Protein AF-A0A2T7TU02-F1 (afdb_monomer)

Mean predicted aligned error: 9.67 Å

pLDDT: mean 73.72, std 13.53, range [44.75, 88.62]

Radius of gyration: 13.15 Å; Cα contacts (8 Å, |Δi|>4): 26; chains: 1; bounding box: 40×29×25 Å

Solvent-accessible surface area (backbone atoms only — not comparable to full-atom values): 3463 Å² total; per-residue (Å²): 133,61,68,68,60,53,49,53,49,49,53,48,56,59,54,76,75,48,50,74,67,54,47,53,51,49,28,52,53,38,35,72,76,35,80,84,36,70,64,28,54,52,40,50,52,49,50,52,51,52,56,52,60,76,58,55,82,89,123

Secondary structure (DSSP, 8-state):
--HHHHHHHHHHHHHHS--HHHHHHHHHHHHHH-TT-HHHHHHHHHHHHHHHHHT----

Sequence (59 aa):
MSYEKALQVAERTLIDGATLAELKQASKDLRALTPNSALADLVDAKIKSIENQQRGPHS

Structure (mmCIF, N/CA/C/O backbone):
data_AF-A0A2T7TU02-F1
#
_entry.id   AF-A0A2T7TU02-F1
#
loop_
_atom_site.group_PDB
_atom_site.id
_atom_site.type_symbol
_atom_site.label_atom_id
_atom_site.label_alt_id
_atom_site.label_comp_id
_atom_site.label_asym_id
_atom_site.label_entity_id
_atom_site.label_seq_id
_atom_site.pdbx_PDB_ins_code
_atom_site.Cartn_x
_atom_site.Cartn_y
_atom_site.Cartn_z
_atom_site.occupancy
_atom_site.B_iso_or_equiv
_atom_s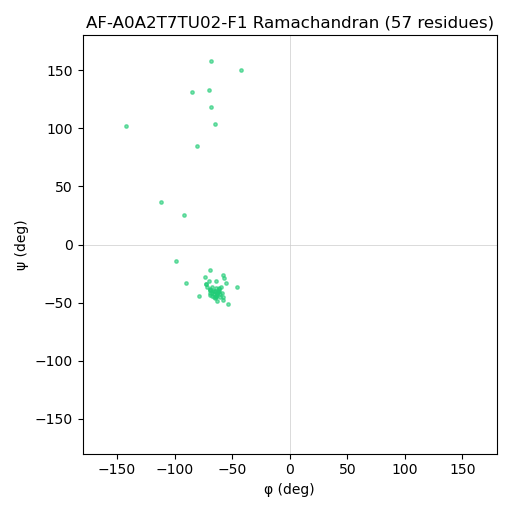ite.auth_seq_id
_atom_site.auth_comp_id
_atom_site.auth_asym_id
_atom_site.auth_atom_id
_atom_site.pdbx_PDB_model_num
ATOM 1 N N . MET A 1 1 ? 13.535 -21.921 8.438 1.00 50.56 1 MET A N 1
ATOM 2 C CA . MET A 1 1 ? 12.560 -20.812 8.348 1.00 50.56 1 MET A CA 1
ATOM 3 C C . MET A 1 1 ? 12.323 -20.540 6.874 1.00 50.56 1 MET A C 1
ATOM 5 O O . MET A 1 1 ? 13.269 -20.160 6.200 1.00 50.56 1 MET A O 1
ATOM 9 N N . SER A 1 2 ? 11.131 -20.836 6.351 1.00 57.78 2 SER A N 1
ATOM 10 C CA . SER A 1 2 ? 10.822 -20.607 4.933 1.00 57.78 2 SER A CA 1
ATOM 11 C C . SER A 1 2 ? 10.730 -19.111 4.650 1.00 57.78 2 SER A C 1
ATOM 13 O O . SER A 1 2 ? 10.073 -18.388 5.398 1.00 57.78 2 SER A O 1
ATOM 15 N N . TYR A 1 3 ? 11.378 -18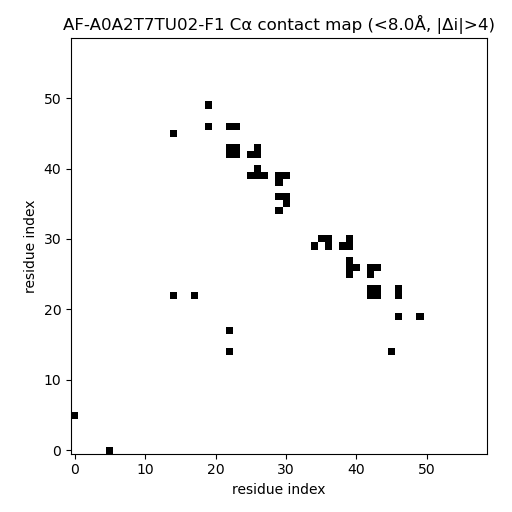.670 3.574 1.00 56.44 3 TYR A N 1
ATOM 16 C CA . TYR A 1 3 ? 11.378 -17.296 3.064 1.00 56.44 3 TYR A CA 1
ATOM 17 C C . TYR A 1 3 ? 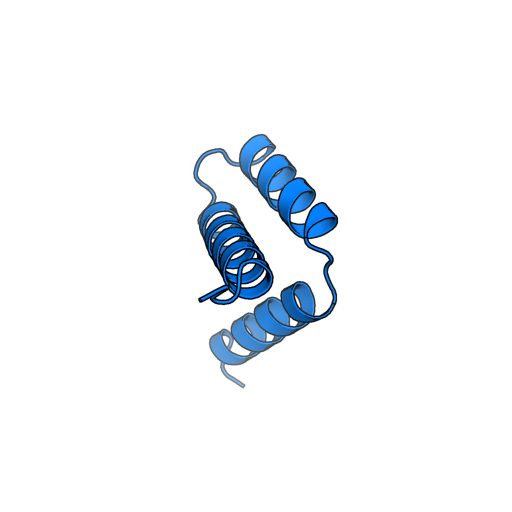9.968 -16.676 3.013 1.00 56.44 3 TYR A C 1
ATOM 19 O O . TYR A 1 3 ? 9.779 -15.529 3.401 1.00 56.44 3 TYR A O 1
ATOM 27 N N . GLU A 1 4 ? 8.953 -17.476 2.680 1.00 57.41 4 GLU A N 1
ATOM 28 C CA . GLU A 1 4 ? 7.540 -17.071 2.667 1.00 57.41 4 GLU A CA 1
ATOM 29 C C . GLU A 1 4 ? 7.013 -16.593 4.028 1.00 57.41 4 GLU A C 1
ATOM 31 O O . GLU A 1 4 ? 6.238 -15.644 4.089 1.00 57.41 4 GLU A O 1
ATOM 36 N N . LYS A 1 5 ? 7.456 -17.193 5.142 1.00 56.81 5 LYS A N 1
ATOM 37 C CA . LYS A 1 5 ? 7.064 -16.729 6.484 1.00 56.81 5 LYS A CA 1
ATOM 38 C C . LYS A 1 5 ? 7.746 -15.415 6.848 1.00 56.81 5 LYS A C 1
ATOM 40 O O . LYS A 1 5 ? 7.148 -14.604 7.543 1.00 56.81 5 LYS A O 1
ATOM 45 N N . ALA A 1 6 ? 8.981 -15.206 6.393 1.00 56.84 6 ALA A N 1
ATOM 46 C CA . ALA A 1 6 ? 9.686 -13.946 6.604 1.00 56.84 6 ALA A CA 1
ATOM 47 C C . ALA A 1 6 ? 9.050 -12.816 5.783 1.00 56.84 6 ALA A C 1
ATOM 49 O O . ALA A 1 6 ? 8.885 -11.719 6.306 1.00 56.84 6 ALA A O 1
ATOM 50 N N . LEU A 1 7 ? 8.623 -13.110 4.550 1.00 61.56 7 LEU A N 1
ATOM 51 C CA . LEU A 1 7 ? 7.890 -12.172 3.706 1.00 61.56 7 LEU A CA 1
ATOM 52 C C . LEU A 1 7 ? 6.542 -11.804 4.335 1.00 61.56 7 LEU A C 1
ATOM 54 O O . LEU A 1 7 ? 6.290 -10.628 4.544 1.00 61.56 7 LEU A O 1
ATOM 58 N N . GLN A 1 8 ? 5.754 -12.789 4.776 1.00 62.69 8 GLN A N 1
ATOM 59 C CA . GLN A 1 8 ? 4.476 -12.529 5.449 1.00 62.69 8 GLN A CA 1
ATOM 60 C C . GLN A 1 8 ? 4.626 -11.728 6.746 1.00 62.69 8 GLN A C 1
ATOM 62 O O . GLN A 1 8 ? 3.785 -10.886 7.051 1.00 62.69 8 GLN A O 1
ATOM 67 N N . VAL A 1 9 ? 5.676 -11.984 7.534 1.00 59.38 9 VAL A N 1
ATOM 68 C CA . VAL A 1 9 ? 5.952 -11.203 8.748 1.00 59.38 9 VAL A CA 1
ATOM 69 C C . VAL A 1 9 ? 6.380 -9.783 8.382 1.00 59.38 9 VAL A C 1
ATOM 71 O O . VAL A 1 9 ? 5.860 -8.844 8.971 1.00 59.38 9 VAL A O 1
ATOM 74 N N . ALA A 1 10 ? 7.249 -9.606 7.384 1.00 60.50 10 ALA A N 1
ATOM 75 C CA . ALA A 1 10 ? 7.677 -8.288 6.921 1.00 60.50 10 ALA A CA 1
ATOM 76 C C . ALA A 1 10 ? 6.516 -7.475 6.327 1.00 60.50 10 ALA A C 1
ATOM 78 O O . ALA A 1 10 ? 6.349 -6.313 6.685 1.00 60.50 10 ALA A O 1
ATOM 79 N N . GLU A 1 11 ? 5.677 -8.088 5.490 1.00 61.81 11 GLU A N 1
ATOM 80 C CA . GLU A 1 11 ? 4.456 -7.489 4.947 1.00 61.81 11 GLU A CA 1
ATOM 81 C C . GLU A 1 11 ? 3.524 -7.066 6.076 1.00 61.81 11 GLU A C 1
ATOM 83 O O . GLU A 1 11 ? 3.058 -5.932 6.110 1.00 61.81 11 GLU A O 1
ATOM 88 N N . ARG A 1 12 ? 3.298 -7.945 7.055 1.00 62.25 12 ARG A N 1
ATOM 89 C CA . ARG A 1 12 ? 2.423 -7.650 8.187 1.00 62.25 12 ARG A CA 1
ATOM 90 C C . ARG A 1 12 ? 2.983 -6.530 9.061 1.00 62.25 12 ARG A C 1
ATOM 92 O O . ARG A 1 12 ? 2.228 -5.636 9.406 1.00 62.25 12 ARG A O 1
ATOM 99 N N . THR A 1 13 ? 4.281 -6.517 9.359 1.00 60.72 13 THR A N 1
ATOM 100 C CA . THR A 1 13 ? 4.927 -5.468 10.167 1.00 60.72 13 THR A CA 1
ATOM 101 C C . THR A 1 13 ? 4.990 -4.119 9.449 1.00 60.72 13 THR A C 1
ATOM 103 O O . THR A 1 13 ? 4.748 -3.095 10.082 1.00 60.72 13 THR A O 1
ATOM 106 N N . LEU A 1 14 ? 5.252 -4.101 8.138 1.00 61.53 14 LEU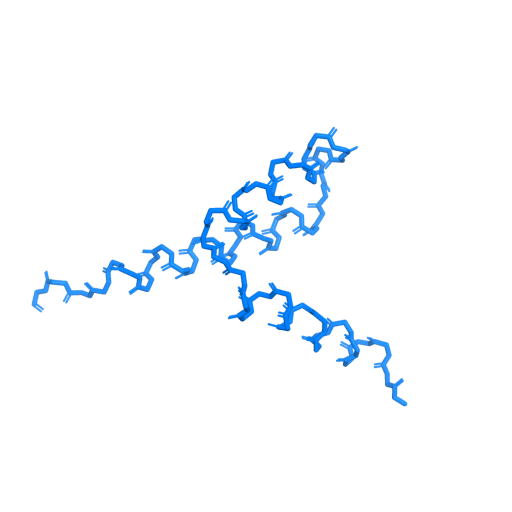 A N 1
ATOM 107 C CA . LEU A 1 14 ? 5.204 -2.875 7.330 1.00 61.53 14 LEU A CA 1
ATOM 108 C C . LEU A 1 14 ? 3.792 -2.289 7.269 1.00 61.53 14 LEU A C 1
ATOM 110 O O . LEU A 1 14 ? 3.627 -1.079 7.181 1.00 61.53 14 LEU A O 1
ATOM 114 N N . ILE A 1 15 ? 2.778 -3.147 7.324 1.00 61.78 15 ILE A N 1
ATOM 115 C CA . ILE A 1 15 ? 1.383 -2.757 7.168 1.00 61.78 15 ILE A CA 1
ATOM 116 C C . ILE A 1 15 ? 0.706 -2.400 8.506 1.00 61.78 15 ILE A C 1
ATOM 118 O O . ILE A 1 15 ? -0.175 -1.546 8.511 1.00 61.78 15 ILE A O 1
ATOM 122 N N . ASP A 1 16 ? 1.068 -3.038 9.623 1.00 63.19 16 ASP A N 1
ATOM 123 C CA . ASP A 1 16 ? 0.417 -2.813 10.929 1.00 63.19 16 ASP A CA 1
ATOM 124 C C . ASP A 1 16 ? 0.803 -1.465 11.566 1.00 63.19 16 ASP A C 1
ATOM 126 O O . ASP A 1 16 ? 0.021 -0.898 12.324 1.00 63.19 16 ASP A O 1
ATOM 130 N N . GLY A 1 17 ? 1.996 -0.943 11.255 1.00 63.84 17 GLY A N 1
ATOM 131 C CA . GLY A 1 17 ? 2.488 0.339 11.776 1.00 63.84 17 GLY A CA 1
ATOM 132 C C . GLY A 1 17 ? 2.317 1.530 10.830 1.00 63.84 17 GLY A C 1
ATOM 133 O O . GLY A 1 17 ? 2.468 2.668 11.269 1.00 63.84 17 GLY A O 1
ATOM 134 N N . ALA A 1 18 ? 2.018 1.288 9.551 1.00 67.44 18 ALA A N 1
ATOM 135 C CA . ALA A 1 18 ? 1.915 2.341 8.549 1.00 67.44 18 ALA A CA 1
ATOM 136 C C . ALA A 1 18 ? 0.521 2.975 8.537 1.00 67.44 18 ALA A C 1
ATOM 138 O O . ALA A 1 18 ? -0.512 2.304 8.449 1.00 67.44 18 ALA A O 1
ATOM 139 N N . THR A 1 19 ? 0.490 4.302 8.563 1.00 78.62 19 THR A N 1
ATOM 140 C CA . THR A 1 19 ? -0.736 5.072 8.372 1.00 78.62 19 THR A CA 1
ATOM 141 C C . THR A 1 19 ? -1.250 4.941 6.935 1.00 78.62 19 THR A C 1
ATOM 143 O O . THR A 1 19 ? -0.503 4.686 5.989 1.00 78.62 19 THR A O 1
ATOM 146 N N . LEU A 1 20 ? -2.549 5.188 6.732 1.00 80.44 20 LEU A N 1
ATOM 147 C CA . LEU A 1 20 ? -3.157 5.202 5.394 1.00 80.44 20 LEU A CA 1
ATOM 148 C C . LEU A 1 20 ? -2.443 6.175 4.434 1.00 80.44 20 LEU A C 1
ATOM 150 O O . LEU A 1 20 ? -2.365 5.914 3.234 1.00 80.44 20 LEU A O 1
ATOM 154 N N . ALA A 1 21 ? -1.923 7.289 4.956 1.00 81.12 21 ALA A N 1
ATOM 155 C CA . ALA A 1 21 ? -1.166 8.267 4.180 1.00 81.12 21 ALA A CA 1
ATOM 156 C C . ALA A 1 21 ? 0.175 7.695 3.696 1.00 81.12 21 ALA A C 1
ATOM 158 O O . ALA A 1 21 ? 0.514 7.840 2.522 1.00 81.12 21 ALA A O 1
ATOM 159 N N . GLU A 1 22 ? 0.897 6.994 4.570 1.00 82.44 22 GLU A N 1
ATOM 160 C CA . GLU A 1 22 ? 2.168 6.345 4.234 1.00 82.44 22 GLU A CA 1
ATOM 161 C C . GLU A 1 22 ? 1.975 5.213 3.224 1.00 82.44 22 GLU A C 1
ATOM 163 O O . GLU A 1 22 ? 2.744 5.110 2.273 1.00 82.44 22 GLU A O 1
ATOM 168 N N . LEU A 1 23 ? 0.904 4.420 3.350 1.00 85.12 23 LEU A N 1
ATOM 169 C CA . LEU A 1 23 ? 0.577 3.387 2.363 1.00 85.12 23 LEU A CA 1
ATOM 170 C C . LEU A 1 23 ? 0.268 3.994 0.984 1.00 85.12 23 LEU A C 1
ATOM 172 O O . LEU A 1 23 ? 0.754 3.495 -0.031 1.00 85.12 23 LEU A O 1
ATOM 176 N N . LYS A 1 24 ? -0.489 5.101 0.927 1.00 85.88 24 LYS A N 1
ATOM 177 C CA . LYS A 1 24 ? -0.771 5.817 -0.333 1.00 85.88 24 LYS A CA 1
ATOM 178 C C . LYS A 1 24 ? 0.501 6.366 -0.976 1.00 85.88 24 LYS A C 1
ATOM 180 O O . LYS A 1 24 ? 0.660 6.267 -2.193 1.00 85.88 24 LYS A O 1
ATOM 185 N N . GLN A 1 25 ? 1.404 6.913 -0.167 1.00 85.12 25 GLN A N 1
ATOM 186 C CA . GLN A 1 25 ? 2.696 7.398 -0.638 1.00 85.12 25 GLN A CA 1
ATOM 187 C C . GLN A 1 25 ? 3.560 6.243 -1.167 1.00 85.12 25 GLN A C 1
ATOM 189 O O . GLN A 1 25 ? 4.055 6.322 -2.288 1.00 85.12 25 GLN A O 1
ATOM 194 N N . ALA A 1 26 ? 3.637 5.129 -0.434 1.00 85.50 26 ALA A N 1
ATOM 195 C CA . ALA A 1 26 ? 4.376 3.942 -0.850 1.00 85.50 26 ALA A CA 1
ATOM 196 C C . ALA A 1 26 ? 3.841 3.351 -2.167 1.00 85.50 26 ALA A C 1
ATOM 198 O O . ALA A 1 26 ? 4.630 3.029 -3.050 1.00 85.50 26 ALA A O 1
ATOM 199 N N . SER A 1 27 ? 2.516 3.261 -2.348 1.00 86.62 27 SER A N 1
ATOM 200 C CA . SER A 1 27 ? 1.909 2.820 -3.617 1.00 86.62 27 SER A CA 1
ATOM 201 C C . SER A 1 27 ? 2.333 3.715 -4.790 1.00 86.62 27 SER 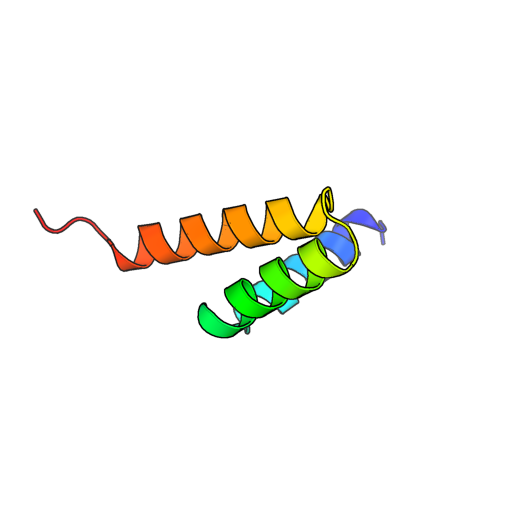A C 1
ATOM 203 O O . SER A 1 27 ? 2.752 3.224 -5.844 1.00 86.62 27 SER A O 1
ATOM 205 N N . LYS A 1 28 ? 2.310 5.040 -4.594 1.00 87.00 28 LYS A N 1
ATOM 206 C CA . LYS A 1 28 ? 2.717 6.014 -5.615 1.0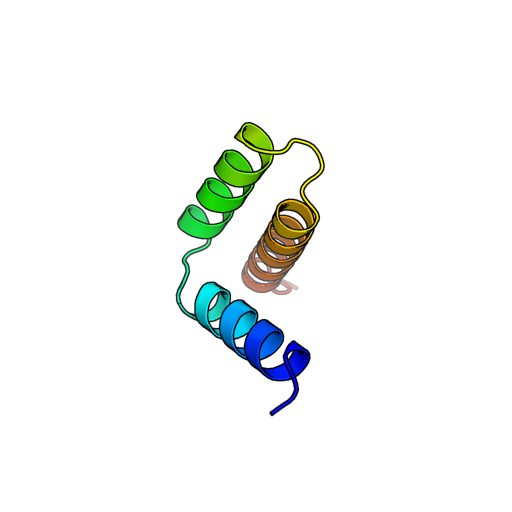0 87.00 28 LYS A CA 1
ATOM 207 C C . LYS A 1 28 ? 4.198 5.886 -5.974 1.00 87.00 28 LYS A C 1
ATOM 209 O O . LYS A 1 28 ? 4.528 5.860 -7.159 1.00 87.00 28 LYS A O 1
ATOM 214 N N . ASP A 1 29 ? 5.063 5.767 -4.974 1.00 87.00 29 ASP A N 1
ATOM 215 C CA . ASP A 1 29 ? 6.509 5.642 -5.170 1.00 87.00 29 ASP A CA 1
ATOM 216 C C . ASP A 1 29 ? 6.859 4.311 -5.857 1.00 87.00 29 ASP A C 1
ATOM 218 O O . ASP A 1 29 ? 7.654 4.277 -6.798 1.00 87.00 29 ASP A O 1
ATOM 222 N N . LEU A 1 30 ? 6.185 3.217 -5.483 1.00 85.06 30 LEU A N 1
ATOM 223 C CA . LEU A 1 30 ? 6.347 1.914 -6.129 1.00 85.06 30 LEU A CA 1
ATOM 224 C C . LEU A 1 30 ? 5.916 1.936 -7.598 1.00 85.06 30 LEU A C 1
ATOM 226 O O . LEU A 1 30 ? 6.628 1.377 -8.432 1.00 85.06 30 LEU A O 1
ATOM 230 N N . ARG A 1 31 ? 4.803 2.603 -7.935 1.00 84.19 31 ARG A N 1
ATOM 231 C CA . ARG A 1 31 ? 4.355 2.766 -9.331 1.00 84.19 31 ARG A CA 1
ATOM 232 C C . ARG A 1 31 ? 5.259 3.695 -10.140 1.00 84.19 31 ARG A C 1
ATOM 234 O O . ARG A 1 31 ? 5.408 3.482 -11.340 1.00 84.19 31 ARG A O 1
ATOM 241 N N . ALA A 1 32 ? 5.868 4.696 -9.504 1.00 88.62 32 ALA A N 1
ATOM 242 C CA . ALA A 1 32 ? 6.833 5.580 -10.155 1.00 88.62 32 ALA A CA 1
ATOM 243 C C . ALA A 1 32 ? 8.125 4.839 -10.535 1.00 88.62 32 ALA A C 1
ATOM 245 O O . ALA A 1 32 ? 8.689 5.097 -11.595 1.00 88.62 32 ALA A O 1
ATOM 246 N N . LEU A 1 33 ? 8.569 3.897 -9.695 1.00 86.12 33 LEU A N 1
ATOM 247 C CA . LEU A 1 33 ? 9.733 3.053 -9.977 1.00 86.12 33 LEU A CA 1
ATOM 248 C C . LEU A 1 33 ? 9.400 1.911 -10.943 1.00 86.12 33 LEU A C 1
ATOM 250 O O . LEU A 1 33 ? 10.160 1.627 -11.865 1.00 86.12 33 LEU A O 1
ATOM 254 N N . THR A 1 34 ? 8.263 1.248 -10.729 1.00 83.88 34 THR A N 1
ATOM 255 C CA . THR A 1 34 ? 7.829 0.094 -11.521 1.00 83.88 34 THR A CA 1
ATOM 256 C C . THR A 1 34 ? 6.311 0.152 -11.714 1.00 83.88 34 THR A C 1
ATOM 258 O O . THR A 1 34 ? 5.561 -0.223 -10.810 1.00 83.88 34 THR A O 1
ATOM 261 N N . PRO A 1 35 ? 5.826 0.576 -12.894 1.00 78.31 35 PRO A N 1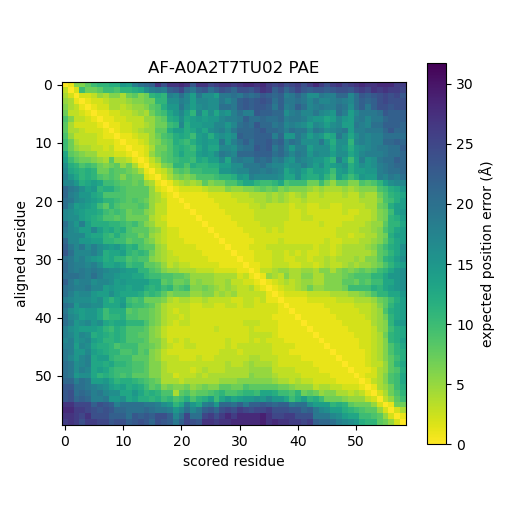
ATOM 262 C CA . PRO A 1 35 ? 4.396 0.794 -13.136 1.00 78.31 35 PRO A CA 1
ATOM 263 C C . PRO A 1 35 ? 3.503 -0.430 -12.877 1.00 78.31 35 PRO A C 1
ATOM 265 O O . PRO A 1 35 ? 2.350 -0.266 -12.485 1.00 78.31 35 PRO A O 1
ATOM 268 N N . ASN A 1 36 ? 4.055 -1.639 -13.045 1.00 84.56 36 ASN A N 1
ATOM 269 C CA . ASN A 1 36 ? 3.384 -2.932 -12.855 1.00 84.56 36 ASN A CA 1
ATOM 270 C C . ASN A 1 36 ? 3.939 -3.712 -11.645 1.00 84.56 36 ASN A C 1
ATOM 272 O O . ASN A 1 36 ? 4.116 -4.929 -11.705 1.00 84.56 36 ASN A O 1
ATOM 276 N N . SER A 1 37 ? 4.302 -3.018 -10.564 1.00 82.31 37 SER A N 1
ATOM 277 C CA . SER A 1 37 ? 4.789 -3.673 -9.348 1.00 82.31 37 SER A CA 1
ATOM 278 C C . SER A 1 37 ? 3.669 -4.452 -8.652 1.00 82.31 37 SER A C 1
ATOM 280 O O . SER A 1 37 ? 2.727 -3.852 -8.140 1.00 82.31 37 SER A O 1
ATOM 282 N N . ALA A 1 38 ? 3.826 -5.773 -8.523 1.00 85.25 38 ALA A N 1
ATOM 283 C CA . ALA A 1 38 ? 2.929 -6.608 -7.715 1.00 85.25 38 ALA A CA 1
ATOM 284 C C . ALA A 1 38 ? 2.874 -6.156 -6.240 1.00 85.25 38 ALA A C 1
ATOM 286 O O . ALA A 1 38 ? 1.865 -6.338 -5.561 1.00 85.25 38 ALA A O 1
ATOM 287 N N . LEU A 1 39 ? 3.944 -5.517 -5.751 1.00 81.69 39 LEU A N 1
ATOM 288 C CA . LEU A 1 39 ? 3.980 -4.918 -4.420 1.00 81.69 39 LEU A CA 1
ATOM 289 C C . LEU A 1 39 ? 3.059 -3.690 -4.337 1.00 81.69 39 LEU A C 1
ATOM 291 O O . LEU A 1 39 ? 2.389 -3.500 -3.327 1.00 81.69 39 LEU A O 1
ATOM 295 N N . ALA A 1 40 ? 2.991 -2.877 -5.398 1.00 85.00 40 ALA A N 1
ATOM 296 C CA . ALA A 1 40 ? 2.072 -1.740 -5.454 1.00 85.00 40 ALA A CA 1
ATOM 297 C C . ALA A 1 40 ? 0.611 -2.208 -5.440 1.00 85.00 40 ALA A C 1
ATOM 299 O O . ALA A 1 40 ? -0.201 -1.636 -4.719 1.00 85.00 40 ALA A O 1
ATOM 300 N N . ASP A 1 41 ? 0.293 -3.291 -6.157 1.00 87.06 41 ASP A N 1
ATOM 301 C CA . ASP A 1 41 ? -1.052 -3.877 -6.140 1.00 87.06 41 ASP A CA 1
ATOM 302 C C . ASP A 1 41 ? -1.434 -4.412 -4.749 1.00 87.06 41 ASP A C 1
ATOM 304 O O . ASP A 1 41 ? -2.572 -4.240 -4.305 1.00 87.06 41 ASP A O 1
ATOM 308 N N . LEU A 1 42 ? -0.480 -5.004 -4.020 1.00 86.25 42 LEU A N 1
ATOM 309 C CA . LEU A 1 42 ? -0.693 -5.476 -2.649 1.00 86.25 42 LEU A CA 1
ATOM 310 C C . LEU A 1 42 ? -0.925 -4.314 -1.670 1.00 86.25 42 LEU A C 1
ATOM 312 O O . LEU A 1 42 ? -1.828 -4.376 -0.829 1.00 86.25 42 LEU A O 1
ATOM 316 N N . VAL A 1 43 ? -0.162 -3.226 -1.812 1.00 85.81 43 VAL A N 1
ATOM 317 C CA . VAL A 1 43 ? -0.358 -1.999 -1.027 1.00 85.81 43 VAL A CA 1
ATOM 318 C C . VAL A 1 43 ? -1.716 -1.359 -1.348 1.00 85.81 43 VAL A C 1
ATOM 320 O O . VAL A 1 43 ? -2.455 -1.026 -0.422 1.00 85.81 43 VAL A O 1
ATOM 323 N N . ASP A 1 44 ? -2.112 -1.272 -2.622 1.00 86.94 44 ASP A N 1
ATOM 324 C CA . ASP A 1 44 ? -3.429 -0.763 -3.037 1.00 86.94 44 ASP A CA 1
ATOM 325 C C . ASP A 1 44 ? -4.584 -1.614 -2.478 1.00 86.94 44 ASP A C 1
ATOM 327 O O . ASP A 1 44 ? -5.599 -1.076 -2.018 1.00 86.94 44 ASP A O 1
ATOM 331 N N . ALA A 1 45 ? -4.439 -2.942 -2.463 1.00 87.81 45 ALA A N 1
ATOM 332 C CA . ALA A 1 45 ? -5.426 -3.839 -1.863 1.00 87.81 45 ALA A CA 1
ATOM 333 C C . ALA A 1 45 ? -5.573 -3.593 -0.352 1.00 87.81 45 ALA A C 1
ATOM 335 O O . ALA A 1 45 ? -6.693 -3.559 0.172 1.00 87.81 45 ALA A O 1
ATOM 336 N N . LYS A 1 46 ? -4.461 -3.351 0.353 1.00 83.88 46 LYS A N 1
ATOM 337 C CA . LYS A 1 46 ? -4.487 -3.031 1.783 1.00 83.88 46 LYS A CA 1
ATOM 338 C C . LYS A 1 46 ? -5.095 -1.657 2.065 1.00 83.88 46 LYS A C 1
ATOM 340 O O . LYS A 1 46 ? -5.896 -1.553 2.993 1.00 83.88 46 LYS A O 1
ATOM 345 N N . ILE A 1 47 ? -4.776 -0.638 1.262 1.00 87.50 47 ILE A N 1
ATOM 346 C CA . ILE A 1 47 ? -5.393 0.700 1.338 1.00 87.50 47 ILE A CA 1
ATOM 347 C C . ILE A 1 47 ? -6.915 0.566 1.256 1.00 87.50 47 ILE A C 1
ATOM 349 O O . ILE A 1 47 ? -7.613 1.032 2.154 1.00 87.50 47 ILE A O 1
ATOM 353 N N . LYS A 1 48 ? -7.424 -0.155 0.246 1.00 86.75 48 LYS A N 1
ATOM 354 C CA . LYS A 1 48 ? -8.866 -0.403 0.084 1.00 86.75 48 LYS A CA 1
ATOM 355 C C . LYS A 1 48 ? -9.471 -1.119 1.287 1.00 86.75 48 LYS A C 1
ATOM 357 O O . LYS A 1 48 ? -10.556 -0.750 1.725 1.00 86.75 48 LYS A O 1
ATOM 362 N N . SER A 1 49 ? -8.783 -2.119 1.839 1.00 84.75 49 SER A N 1
ATOM 363 C CA . SER A 1 49 ? -9.240 -2.818 3.046 1.00 84.75 49 SER A CA 1
ATOM 364 C C . SER A 1 49 ? -9.363 -1.870 4.241 1.00 84.75 49 SER A C 1
ATOM 366 O O . SER A 1 49 ? -10.374 -1.902 4.936 1.00 84.75 49 SER A O 1
ATOM 368 N N . ILE A 1 50 ? -8.368 -1.007 4.470 1.00 82.62 50 ILE A N 1
ATOM 369 C CA . ILE A 1 50 ? -8.374 -0.037 5.576 1.00 82.62 50 ILE A CA 1
ATOM 370 C C . ILE A 1 50 ? -9.480 1.002 5.375 1.00 82.62 50 ILE A C 1
ATOM 372 O O . IL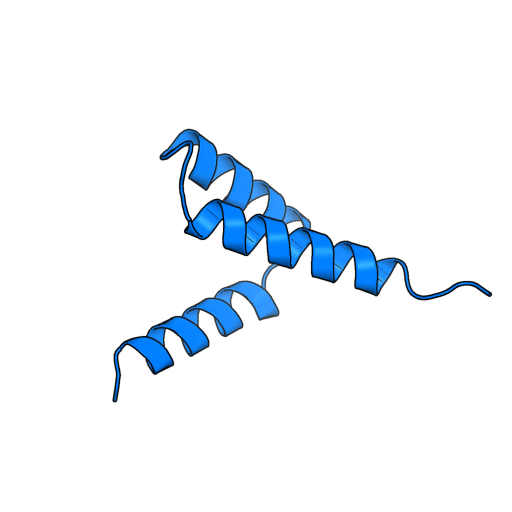E A 1 50 ? -10.234 1.275 6.306 1.00 82.62 50 ILE A O 1
ATOM 376 N N . GLU A 1 51 ? -9.624 1.544 4.164 1.00 83.38 51 GLU A N 1
ATOM 377 C CA . GLU A 1 51 ? -10.686 2.501 3.828 1.00 83.38 51 GLU A CA 1
ATOM 378 C C . GLU A 1 51 ? -12.081 1.887 4.000 1.00 83.38 51 GLU A C 1
ATOM 380 O O . GLU A 1 51 ? -12.994 2.556 4.480 1.00 83.38 51 GLU A O 1
ATOM 385 N N . ASN A 1 52 ? -12.248 0.604 3.667 1.00 81.38 52 ASN A N 1
ATOM 386 C CA . ASN A 1 52 ? -13.510 -0.109 3.849 1.00 81.38 52 ASN A CA 1
ATOM 387 C C . ASN A 1 52 ? -13.800 -0.413 5.330 1.00 81.38 52 ASN A C 1
ATOM 389 O O . ASN A 1 52 ? -14.948 -0.349 5.756 1.00 81.38 52 ASN A O 1
ATOM 393 N N . GLN A 1 53 ? -12.769 -0.684 6.138 1.00 75.69 53 GLN A N 1
ATOM 394 C CA . GLN A 1 53 ? -12.909 -0.861 7.589 1.00 75.69 53 GLN A CA 1
ATOM 395 C C . GLN A 1 53 ? -13.202 0.458 8.320 1.00 75.69 53 GLN A C 1
ATOM 397 O O . GLN A 1 53 ? -13.996 0.470 9.257 1.00 75.69 53 GLN A O 1
ATOM 402 N N . GLN A 1 54 ? -12.609 1.575 7.885 1.00 66.69 54 GLN A N 1
ATOM 403 C CA . GLN A 1 54 ? -12.920 2.914 8.408 1.00 66.69 54 GLN A CA 1
ATOM 404 C C . GLN A 1 54 ? -14.328 3.384 8.015 1.00 66.69 54 GLN A C 1
ATOM 406 O O . GLN A 1 54 ? -14.905 4.231 8.691 1.00 66.69 54 GLN A O 1
ATOM 411 N N . ARG A 1 55 ? -14.898 2.812 6.949 1.00 62.72 55 ARG A N 1
ATOM 412 C CA . ARG A 1 55 ? -16.283 3.016 6.505 1.00 62.72 55 ARG A CA 1
ATOM 413 C C . ARG A 1 55 ? -17.275 1.996 7.082 1.00 62.72 55 ARG A C 1
ATOM 415 O O . ARG A 1 55 ? -18.299 1.755 6.450 1.00 62.72 55 ARG A O 1
ATOM 422 N N . GLY A 1 56 ? -16.988 1.396 8.244 1.00 47.47 56 GLY A N 1
ATOM 423 C CA . GLY A 1 56 ? -17.872 0.427 8.909 1.00 47.47 56 GLY A CA 1
ATOM 424 C C . GLY A 1 56 ? -19.366 0.821 8.892 1.00 47.47 56 GLY A C 1
ATOM 425 O O . GLY A 1 56 ? -19.690 2.009 8.841 1.00 47.47 56 GLY A O 1
ATOM 426 N N . PRO A 1 57 ? -20.278 -0.170 8.897 1.00 50.84 57 PRO A N 1
ATOM 427 C CA . PRO A 1 57 ? -21.656 -0.031 8.440 1.00 50.84 57 PRO A CA 1
ATOM 428 C C . PRO A 1 57 ? -22.422 0.948 9.330 1.00 50.84 57 PRO A C 1
ATOM 430 O O . PRO A 1 57 ? -22.824 0.615 10.440 1.00 50.84 57 PRO A O 1
ATOM 433 N N . HIS A 1 58 ? -22.642 2.164 8.842 1.00 44.75 58 HIS A N 1
ATOM 434 C CA . HIS A 1 58 ? -23.684 3.024 9.385 1.00 44.75 58 HIS A CA 1
ATOM 435 C C . HIS A 1 58 ? -25.026 2.597 8.789 1.00 44.75 58 HIS A C 1
ATOM 437 O O . HIS A 1 58 ? -25.476 3.155 7.789 1.00 44.75 58 HIS A O 1
ATOM 443 N N . SER A 1 59 ? -25.645 1.598 9.412 1.00 44.81 59 SER A N 1
ATOM 444 C CA . SER A 1 59 ? -27.098 1.395 9.416 1.00 44.81 59 SER A CA 1
ATOM 445 C C . SER A 1 59 ? -27.475 0.493 10.577 1.00 44.81 59 SER A C 1
ATOM 447 O O . SER A 1 59 ? -26.941 -0.640 10.596 1.00 44.81 59 SER A O 1
#

Foldseek 3Di:
DDPV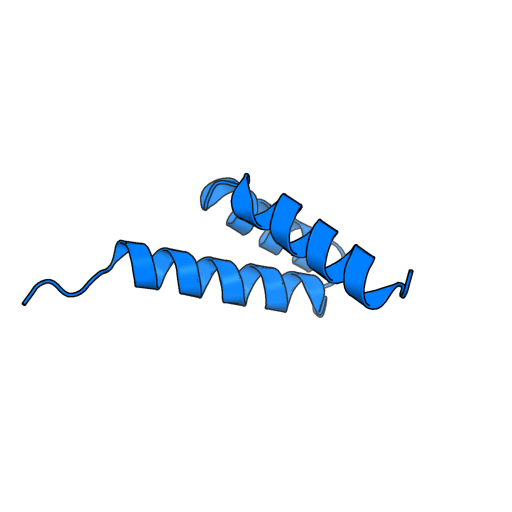VVVVVVVCVVLVPDDLVRLVVVLVVQCVVPVPDPVSVVSVVSSVVVVVVVVPDPD